Protein AF-A0A7W1FWW4-F1 (afdb_monomer)

Solvent-accessible surface area (backbone atoms only — not comparable to full-atom values): 5240 Å² total; per-residue (Å²): 73,62,52,60,73,42,93,44,72,68,57,16,52,53,52,46,53,51,50,52,52,55,44,30,60,48,15,26,73,77,49,53,52,90,78,45,57,69,72,55,35,59,58,16,74,76,29,67,54,21,37,52,50,50,31,49,42,34,50,74,72,66,78,38,52,83,72,70,32,44,69,34,50,52,53,48,52,50,50,50,52,50,41,49,50,52,24,53,53,48,48,54,53,64,72,76,109

Secondary structure (DSSP, 8-state):
-HHHHSSSHHHHHHHHHHHHHHHHHHHTSSS-TTTS-HHHHHHHTT-HHHHHHHHHHHHHTS---TTTTHHHHHHHHHHHHHHHHHHHHHHHHHTT-

Foldseek 3Di:
DQLLQDDDPVSSVVVVVVVVVVLCVLQCVVPHLVPDDPVSNVSNVLRLSVLVVVLVCQPPPVVHDPVVSVVSVVSNVVVVVVVVVVSVVSNVVVVVD

pLDDT: mean 94.14, std 4.17, range [65.69, 98.44]

Sequence (97 aa):
MVGTILSTEQQGAIVGSLSILLLSAIGGVWVPTYVMPEVMREISVVSPLNWSLNGFYELFLRGGDTTSILPHAIKLISFFILTMIIALLVNRIKRKI

Nearest PDB structures (foldseek):
  7fdv-assembly1_D  TM=7.691E-01  e=3.607E-01  Homo sapiens
  7jr7-assembly1_B  TM=7.493E-01  e=8.983E-01  Homo sapiens
  8wto-assembly1_B  TM=7.626E-01  e=4.696E+00  Arabidopsis thaliana

Structure (mmCIF, N/CA/C/O backbone):
data_AF-A0A7W1FWW4-F1
#
_entry.id   AF-A0A7W1FWW4-F1
#
loop_
_atom_site.group_PDB
_atom_site.id
_atom_site.type_symbol
_atom_site.label_atom_id
_atom_site.label_alt_id
_atom_site.label_comp_id
_atom_site.label_asym_id
_atom_site.label_entity_id
_atom_site.label_seq_id
_atom_site.pdbx_PDB_ins_code
_atom_site.Cartn_x
_atom_site.Cartn_y
_atom_site.Cartn_z
_atom_site.occupancy
_atom_site.B_iso_or_equiv
_atom_site.auth_seq_id
_atom_site.auth_comp_id
_atom_site.auth_asym_id
_atom_site.auth_atom_id
_atom_site.pdbx_PDB_model_num
ATOM 1 N N . MET A 1 1 ? -11.971 -0.015 6.409 1.00 94.88 1 MET A N 1
ATOM 2 C CA . MET A 1 1 ? -11.415 -1.091 7.262 1.00 94.88 1 MET A CA 1
ATOM 3 C C . MET A 1 1 ? -10.792 -0.563 8.550 1.00 94.88 1 MET A C 1
ATOM 5 O O . MET A 1 1 ? -11.275 -0.915 9.611 1.00 94.88 1 MET A O 1
ATOM 9 N N . VAL A 1 2 ? -9.741 0.266 8.504 1.00 94.56 2 VAL A N 1
ATOM 10 C CA . VAL A 1 2 ? -9.032 0.705 9.728 1.00 94.56 2 VAL A CA 1
ATOM 11 C C . VAL A 1 2 ? -9.984 1.368 10.734 1.00 94.56 2 VAL A C 1
ATOM 13 O O . VAL A 1 2 ? -10.082 0.917 11.871 1.00 94.56 2 VAL A O 1
ATOM 16 N N . GLY A 1 3 ? -10.787 2.340 10.290 1.00 93.81 3 GLY A N 1
ATOM 17 C CA . GLY A 1 3 ? -11.769 3.003 11.157 1.00 93.81 3 GLY A CA 1
ATOM 18 C C . GLY A 1 3 ? -12.819 2.066 11.768 1.00 93.81 3 GLY A C 1
ATOM 19 O O . GLY A 1 3 ? -13.229 2.275 12.898 1.00 93.81 3 GLY A O 1
ATOM 20 N N . THR A 1 4 ? -13.208 0.979 11.086 1.00 93.62 4 THR A N 1
ATOM 21 C CA . THR A 1 4 ? -14.203 0.032 11.630 1.00 93.62 4 THR A CA 1
ATOM 22 C C . THR A 1 4 ? -13.631 -0.848 12.742 1.00 93.62 4 THR A C 1
ATOM 24 O O . THR A 1 4 ? -14.379 -1.356 13.577 1.00 93.62 4 THR A O 1
ATOM 27 N N . ILE A 1 5 ? -12.310 -1.050 12.763 1.00 94.06 5 ILE A N 1
ATOM 28 C CA . ILE A 1 5 ? -11.619 -1.840 13.792 1.00 94.06 5 ILE A CA 1
ATOM 29 C C . ILE A 1 5 ? -11.475 -1.024 15.077 1.00 94.06 5 ILE A C 1
ATOM 31 O O . ILE A 1 5 ? -11.691 -1.551 16.167 1.00 94.06 5 ILE A O 1
ATOM 35 N N . LEU A 1 6 ? -11.187 0.266 14.948 1.00 94.88 6 LEU A N 1
ATOM 36 C CA . LEU A 1 6 ? -10.852 1.139 16.066 1.00 94.88 6 LEU A CA 1
ATOM 37 C C . LEU A 1 6 ? -12.095 1.626 16.818 1.00 94.88 6 LEU A C 1
ATOM 39 O O . LEU A 1 6 ? -13.224 1.476 16.347 1.00 94.88 6 LEU A O 1
ATOM 43 N N . SER A 1 7 ? -11.881 2.115 18.039 1.00 91.38 7 SER A N 1
ATOM 44 C CA . SER A 1 7 ? -12.973 2.460 18.960 1.00 91.38 7 SER A CA 1
ATOM 45 C C . SER A 1 7 ? -13.376 3.930 18.879 1.00 91.38 7 SER A C 1
ATOM 47 O O . SER A 1 7 ? -14.494 4.268 19.252 1.00 91.38 7 SER A O 1
ATOM 49 N N . THR A 1 8 ? -12.488 4.805 18.394 1.00 95.19 8 THR A N 1
ATOM 50 C CA . THR A 1 8 ? -12.758 6.241 18.242 1.00 95.19 8 THR A CA 1
ATOM 51 C C . THR A 1 8 ? -12.390 6.734 16.846 1.00 95.19 8 THR A C 1
ATOM 53 O O . THR A 1 8 ? -11.447 6.237 16.225 1.00 95.19 8 THR A O 1
ATOM 56 N N . GLU A 1 9 ? -13.107 7.757 16.377 1.00 92.56 9 GLU A N 1
ATOM 57 C CA . GLU A 1 9 ? -12.835 8.451 15.108 1.00 92.56 9 GLU A CA 1
ATOM 58 C C . GLU A 1 9 ? -11.388 8.959 15.040 1.00 92.56 9 GLU A C 1
ATOM 60 O O . GLU A 1 9 ? -10.676 8.727 14.063 1.00 92.56 9 GLU A O 1
ATOM 65 N N . GLN A 1 10 ? -10.907 9.579 16.123 1.00 95.19 10 GLN A N 1
ATOM 66 C CA . GLN A 1 10 ? -9.550 10.121 16.183 1.00 95.19 10 GLN A CA 1
ATOM 67 C C . GLN A 1 10 ? -8.479 9.025 16.095 1.00 95.19 10 GLN A C 1
ATOM 69 O O . GLN A 1 10 ? -7.492 9.188 15.378 1.00 95.19 10 GLN A O 1
ATOM 74 N N . GLN A 1 11 ? -8.680 7.884 16.764 1.00 95.00 11 GLN A N 1
ATOM 75 C CA . GLN A 1 11 ? -7.787 6.732 16.626 1.00 95.00 11 GLN A CA 1
ATOM 76 C C . GLN A 1 11 ? -7.819 6.203 15.186 1.00 95.00 11 GLN A C 1
ATOM 78 O O . GLN A 1 11 ? -6.768 5.924 14.610 1.00 95.00 11 GLN A O 1
ATOM 83 N N . GLY A 1 12 ? -9.016 6.128 14.592 1.00 95.88 12 GLY A N 1
ATOM 84 C CA . GLY A 1 12 ? -9.257 5.813 13.184 1.00 95.88 12 GLY A CA 1
ATOM 85 C C . GLY A 1 12 ? -8.391 6.627 12.231 1.00 95.88 12 GLY A C 1
ATOM 86 O O . GLY A 1 12 ? -7.655 6.063 11.418 1.00 95.88 12 GLY A O 1
ATOM 87 N N . ALA A 1 13 ? -8.458 7.949 12.370 1.00 95.38 13 ALA A N 1
ATOM 88 C CA . ALA A 1 13 ? -7.717 8.890 11.545 1.00 95.38 13 ALA A CA 1
ATOM 89 C C . ALA A 1 13 ? -6.196 8.737 11.711 1.00 95.38 13 ALA A C 1
ATOM 91 O O . ALA A 1 13 ? -5.482 8.636 10.714 1.00 95.38 13 ALA A O 1
ATOM 92 N N . ILE A 1 14 ? -5.705 8.665 12.955 1.00 96.50 14 ILE A N 1
ATOM 93 C CA . ILE A 1 14 ? -4.267 8.563 13.253 1.00 96.50 14 ILE A CA 1
ATOM 94 C C . ILE A 1 14 ? -3.684 7.241 12.744 1.00 96.50 14 ILE A C 1
ATOM 96 O O . ILE A 1 14 ? -2.658 7.224 12.070 1.00 96.50 14 ILE A O 1
ATOM 100 N N . VAL A 1 15 ? -4.326 6.108 13.030 1.00 96.56 15 VAL A N 1
ATOM 101 C CA . VAL A 1 15 ? -3.815 4.806 12.576 1.00 96.56 15 VAL A CA 1
ATOM 102 C C . VAL A 1 15 ? -3.942 4.679 11.059 1.00 96.56 15 VAL A C 1
ATOM 104 O O . VAL A 1 15 ? -3.062 4.107 10.417 1.00 96.56 15 VAL A O 1
ATOM 107 N N . GLY A 1 16 ? -5.000 5.239 10.466 1.00 95.38 16 GLY A N 1
ATOM 108 C CA . GLY A 1 16 ? -5.170 5.292 9.017 1.00 95.38 16 GLY A CA 1
ATOM 109 C C . GLY A 1 16 ? -4.022 6.027 8.324 1.00 95.38 16 GLY A C 1
ATOM 110 O O . GLY A 1 16 ? -3.422 5.481 7.398 1.00 95.38 16 GLY A O 1
ATOM 111 N N . 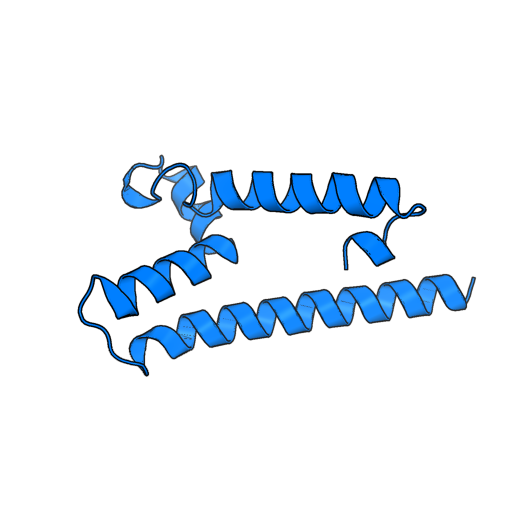SER A 1 17 ? -3.669 7.224 8.799 1.00 95.50 17 SER A N 1
ATOM 112 C CA . SER A 1 17 ? -2.571 8.010 8.227 1.00 95.50 17 SER A CA 1
ATOM 113 C C . SER A 1 17 ? -1.206 7.347 8.434 1.00 95.50 17 SER A C 1
ATOM 115 O O . SER A 1 17 ? -0.432 7.244 7.481 1.00 95.50 17 SER A O 1
ATOM 117 N N . LEU A 1 18 ? -0.935 6.803 9.626 1.00 96.50 18 LEU A N 1
ATOM 118 C CA . LEU A 1 18 ? 0.297 6.054 9.901 1.00 96.50 18 LEU A CA 1
ATOM 119 C C . LEU A 1 18 ? 0.422 4.801 9.026 1.00 96.50 18 LEU A C 1
ATOM 121 O O . LEU A 1 18 ? 1.510 4.494 8.545 1.00 96.50 18 LEU A O 1
ATOM 125 N N . SER A 1 19 ? -0.684 4.102 8.762 1.00 94.81 19 SER A N 1
ATOM 126 C CA . SER A 1 19 ? -0.687 2.934 7.873 1.00 94.81 19 SER A CA 1
ATOM 127 C C . SER A 1 19 ? -0.269 3.314 6.453 1.00 94.81 19 SER A C 1
ATOM 129 O O . SER A 1 19 ? 0.562 2.635 5.855 1.00 94.81 19 SER A O 1
ATOM 131 N N . ILE A 1 20 ? -0.805 4.418 5.920 1.00 94.69 20 ILE A N 1
ATOM 132 C CA . ILE A 1 20 ? -0.432 4.921 4.590 1.00 94.69 20 ILE A CA 1
ATOM 133 C C . ILE A 1 20 ? 1.045 5.323 4.562 1.00 94.69 20 ILE A C 1
ATOM 135 O O . ILE A 1 20 ? 1.739 4.997 3.603 1.00 94.69 20 ILE A O 1
ATOM 139 N N . LEU A 1 21 ? 1.539 5.985 5.612 1.00 94.69 21 LEU A N 1
ATOM 140 C CA . LEU A 1 21 ? 2.943 6.382 5.724 1.00 94.69 21 LEU A CA 1
ATOM 141 C C . LEU A 1 21 ? 3.891 5.171 5.716 1.00 94.69 21 LEU A C 1
ATOM 143 O O . LEU A 1 21 ? 4.876 5.160 4.984 1.00 94.69 21 LEU A O 1
ATOM 147 N N . LEU A 1 22 ? 3.586 4.126 6.486 1.00 94.00 22 LEU A N 1
ATOM 148 C CA . LEU A 1 22 ? 4.399 2.905 6.504 1.00 94.00 22 LEU A CA 1
ATOM 149 C C . LEU A 1 22 ? 4.365 2.191 5.149 1.00 94.00 22 LEU A C 1
ATOM 151 O O . LEU A 1 22 ? 5.402 1.792 4.617 1.00 94.00 22 LEU A O 1
ATOM 155 N N . LEU A 1 23 ? 3.176 2.078 4.554 1.00 94.38 23 LEU A N 1
ATOM 156 C CA . LEU A 1 23 ? 3.018 1.491 3.229 1.00 94.38 23 LEU A CA 1
ATOM 157 C C . LEU A 1 23 ? 3.755 2.293 2.152 1.00 94.38 23 LEU A C 1
ATOM 159 O O . LEU A 1 23 ? 4.193 1.690 1.175 1.00 94.38 23 LEU A O 1
ATOM 163 N N . SER A 1 24 ? 3.887 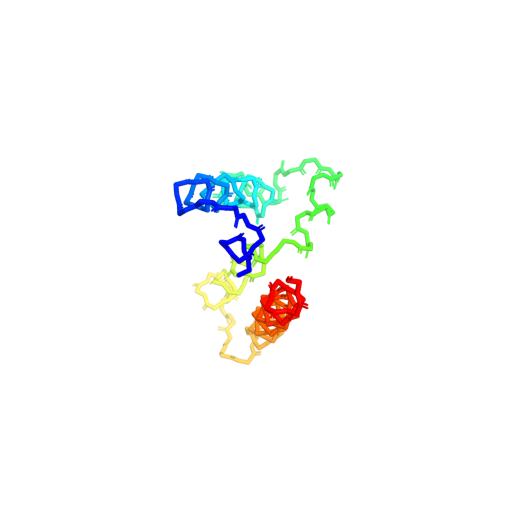3.617 2.289 1.00 93.12 24 SER A N 1
ATOM 164 C CA . SER A 1 24 ? 4.536 4.479 1.288 1.00 93.12 24 SER A CA 1
ATOM 165 C C . SER A 1 24 ? 6.058 4.377 1.350 1.00 93.12 24 SER A C 1
ATOM 167 O O . SER A 1 24 ? 6.708 4.333 0.301 1.00 93.12 24 SER A O 1
ATOM 169 N N . ALA A 1 25 ? 6.608 4.233 2.559 1.00 91.69 25 ALA A N 1
ATOM 170 C CA . ALA A 1 25 ? 8.022 3.953 2.777 1.00 91.69 25 ALA A CA 1
ATOM 171 C C . ALA A 1 25 ? 8.434 2.607 2.155 1.00 91.69 25 ALA A C 1
ATOM 173 O O . ALA A 1 25 ? 9.474 2.515 1.508 1.00 91.69 25 ALA A O 1
ATOM 174 N N . ILE A 1 26 ? 7.590 1.578 2.293 1.00 92.44 26 ILE A N 1
ATOM 175 C CA . ILE A 1 26 ? 7.842 0.233 1.749 1.00 92.44 26 ILE A CA 1
ATOM 176 C C . ILE A 1 26 ? 7.489 0.146 0.257 1.00 92.44 26 ILE A C 1
ATOM 178 O O . ILE A 1 26 ? 8.155 -0.536 -0.513 1.00 92.44 26 ILE A O 1
ATOM 182 N N . GLY A 1 27 ? 6.424 0.825 -0.172 1.00 92.56 27 GLY A N 1
ATOM 183 C CA . GLY A 1 27 ? 5.831 0.683 -1.504 1.00 92.56 27 GLY A CA 1
ATOM 184 C C . GLY A 1 27 ? 6.602 1.363 -2.631 1.00 92.56 27 GLY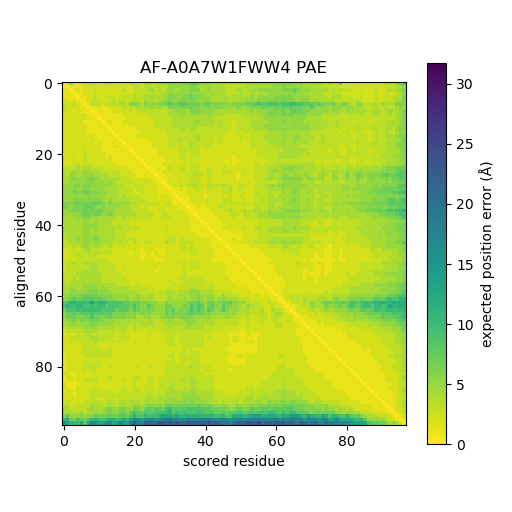 A C 1
ATOM 185 O O . GLY A 1 27 ? 6.237 1.201 -3.793 1.00 92.56 27 GLY A O 1
ATOM 186 N N . GLY A 1 28 ? 7.662 2.102 -2.314 1.00 92.62 28 GLY A N 1
ATOM 187 C CA . GLY A 1 28 ? 8.499 2.760 -3.311 1.00 92.62 28 GLY A CA 1
ATOM 188 C C . GLY A 1 28 ? 8.163 4.229 -3.570 1.00 92.62 28 GLY A C 1
ATOM 189 O O . GLY A 1 28 ? 8.702 4.809 -4.507 1.00 92.62 28 GLY A O 1
ATOM 190 N N . VAL A 1 29 ? 7.253 4.823 -2.782 1.00 93.50 29 VAL A N 1
ATOM 191 C CA . VAL A 1 29 ? 6.793 6.214 -2.967 1.00 93.50 29 VAL A CA 1
ATOM 192 C C . VAL A 1 29 ? 7.859 7.209 -2.514 1.00 93.50 29 VAL A C 1
ATOM 194 O O . VAL A 1 29 ? 8.061 8.224 -3.167 1.00 93.50 29 VAL A O 1
ATOM 197 N N . TRP A 1 30 ? 8.535 6.923 -1.398 1.00 91.56 30 TRP A N 1
ATOM 198 C CA . TRP A 1 30 ? 9.611 7.769 -0.867 1.00 91.56 30 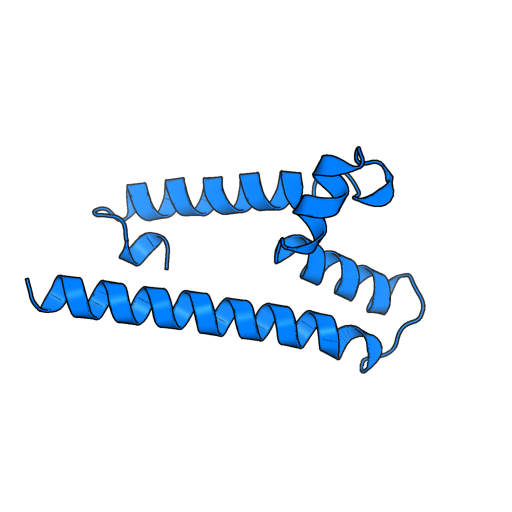TRP A CA 1
ATOM 199 C C . TRP A 1 30 ? 10.977 7.418 -1.455 1.00 91.56 30 TRP A C 1
ATOM 201 O O . TRP A 1 30 ? 11.707 8.292 -1.912 1.00 91.56 30 TRP A O 1
ATOM 211 N N . VAL A 1 31 ? 11.324 6.131 -1.429 1.00 90.25 31 VAL A N 1
ATOM 212 C CA . VAL A 1 31 ? 12.583 5.603 -1.962 1.00 90.25 31 VAL A CA 1
ATOM 213 C C . VAL A 1 31 ? 12.233 4.674 -3.117 1.00 90.25 31 VAL A C 1
ATOM 215 O O . VAL A 1 31 ? 11.470 3.741 -2.894 1.00 90.25 31 VAL A O 1
ATOM 218 N N . PRO A 1 32 ? 12.748 4.873 -4.336 1.00 90.62 32 PRO A N 1
ATOM 219 C CA . PRO A 1 32 ? 12.401 4.007 -5.456 1.00 90.62 32 PRO A CA 1
ATOM 220 C C . PRO A 1 32 ? 12.804 2.545 -5.222 1.00 90.62 32 PRO A C 1
ATOM 222 O O . PRO A 1 32 ? 13.890 2.252 -4.723 1.00 90.62 32 PRO A O 1
ATOM 225 N N . THR A 1 33 ? 11.968 1.594 -5.635 1.00 91.19 33 THR A N 1
ATOM 226 C CA . THR A 1 33 ? 12.206 0.164 -5.355 1.00 91.19 33 THR A CA 1
ATOM 227 C C . THR A 1 33 ? 13.451 -0.419 -6.017 1.00 91.19 33 THR A C 1
ATOM 229 O O . THR A 1 33 ? 13.984 -1.418 -5.542 1.00 91.19 33 THR A O 1
ATOM 232 N N . TYR A 1 34 ? 13.946 0.198 -7.091 1.00 88.50 34 TYR A N 1
ATOM 233 C CA . TYR A 1 34 ? 15.161 -0.242 -7.780 1.00 88.50 34 TYR A CA 1
ATOM 234 C C . TYR A 1 34 ? 16.458 0.148 -7.054 1.00 88.50 34 TYR A C 1
ATOM 236 O O . TYR A 1 34 ? 17.502 -0.408 -7.377 1.00 88.50 34 TYR A O 1
ATOM 244 N N . VAL A 1 35 ? 16.407 1.071 -6.082 1.00 93.31 35 VAL A N 1
ATOM 245 C CA . VAL A 1 35 ? 17.555 1.404 -5.213 1.00 93.31 35 VAL A CA 1
ATOM 246 C C . VAL A 1 35 ? 17.465 0.751 -3.831 1.00 93.31 35 VAL A C 1
ATOM 248 O O . VAL A 1 35 ? 18.373 0.905 -3.018 1.00 93.31 35 VAL A O 1
ATOM 251 N N . MET A 1 36 ? 16.371 0.042 -3.538 1.00 94.12 36 MET A N 1
ATOM 252 C CA . MET A 1 36 ? 16.173 -0.615 -2.247 1.00 94.12 36 MET A CA 1
ATOM 253 C C . MET A 1 36 ? 17.063 -1.861 -2.095 1.00 94.12 36 MET A C 1
ATOM 255 O O . MET A 1 36 ? 17.283 -2.579 -3.075 1.00 94.12 36 MET A O 1
ATOM 259 N N . PRO A 1 37 ? 17.506 -2.184 -0.864 1.00 95.19 37 PRO A N 1
ATOM 260 C CA . PRO A 1 37 ? 18.096 -3.482 -0.546 1.00 95.19 37 PRO A CA 1
ATOM 261 C C . PRO A 1 37 ? 17.147 -4.641 -0.882 1.00 95.19 37 PRO A C 1
ATOM 263 O O . PRO A 1 37 ? 15.926 -4.476 -0.853 1.00 95.19 37 PRO A O 1
ATOM 266 N N . GLU A 1 38 ? 17.702 -5.829 -1.134 1.00 94.88 38 GLU A N 1
ATOM 267 C CA . GLU A 1 38 ? 16.966 -7.009 -1.618 1.00 94.88 38 GLU A CA 1
ATOM 268 C C . GLU A 1 38 ? 15.716 -7.334 -0.789 1.00 94.88 38 GLU A C 1
ATOM 270 O O . GLU A 1 38 ? 14.616 -7.385 -1.336 1.00 94.88 38 GLU A O 1
ATOM 275 N N . VAL A 1 39 ? 15.861 -7.412 0.536 1.00 94.12 39 VAL A N 1
ATOM 276 C CA . VAL A 1 39 ? 14.753 -7.699 1.462 1.00 94.12 39 VAL A CA 1
ATOM 277 C C . VAL A 1 39 ? 13.623 -6.672 1.337 1.00 94.12 39 VAL A C 1
ATOM 279 O O . VAL A 1 39 ? 12.449 -7.026 1.263 1.00 94.12 39 VAL A O 1
ATOM 282 N N . MET A 1 40 ? 13.953 -5.379 1.286 1.00 93.81 40 MET A N 1
ATOM 283 C CA . MET A 1 40 ? 12.938 -4.326 1.162 1.00 93.81 40 MET A CA 1
ATOM 284 C C . MET A 1 40 ? 12.250 -4.369 -0.200 1.00 93.81 40 MET A C 1
ATOM 286 O O . MET A 1 40 ? 11.038 -4.165 -0.287 1.00 93.81 40 MET A O 1
ATOM 290 N N . ARG A 1 41 ? 13.008 -4.667 -1.258 1.00 94.38 41 ARG A N 1
ATOM 291 C CA . ARG A 1 41 ? 12.470 -4.811 -2.607 1.00 94.38 41 ARG A CA 1
ATOM 292 C C . ARG A 1 41 ? 11.468 -5.960 -2.674 1.00 94.38 41 ARG A C 1
ATOM 294 O O . ARG A 1 41 ? 10.397 -5.767 -3.237 1.00 94.38 41 ARG A O 1
ATOM 301 N N . GLU A 1 42 ? 11.758 -7.107 -2.070 1.00 94.12 42 GLU A N 1
ATOM 302 C CA . GLU A 1 42 ? 10.829 -8.245 -2.031 1.00 94.12 42 GLU A CA 1
ATOM 303 C C . GLU A 1 42 ? 9.526 -7.909 -1.301 1.00 94.12 42 GLU A C 1
ATOM 305 O O . GLU A 1 42 ? 8.437 -8.167 -1.818 1.00 94.12 42 GLU A O 1
ATOM 310 N N . ILE A 1 43 ? 9.619 -7.244 -0.146 1.00 94.06 43 ILE A N 1
ATOM 311 C CA . ILE A 1 43 ? 8.438 -6.816 0.616 1.00 94.06 43 ILE A CA 1
ATOM 312 C C . ILE A 1 43 ? 7.636 -5.763 -0.167 1.00 94.06 43 ILE A C 1
ATOM 314 O O . ILE A 1 43 ? 6.405 -5.754 -0.123 1.00 94.06 43 ILE A O 1
ATOM 318 N N . SER A 1 44 ? 8.297 -4.889 -0.930 1.00 94.88 44 SER A N 1
ATOM 319 C CA . SER A 1 44 ? 7.608 -3.854 -1.709 1.00 94.88 44 SER A CA 1
ATOM 320 C C . SER A 1 44 ? 6.615 -4.434 -2.722 1.00 94.88 44 SER A C 1
ATOM 322 O O . SER A 1 44 ? 5.570 -3.829 -2.955 1.00 94.88 44 SER A O 1
ATOM 324 N N . VAL A 1 45 ? 6.876 -5.635 -3.260 1.00 93.81 45 VAL A N 1
ATOM 325 C CA . VAL A 1 45 ? 6.049 -6.269 -4.302 1.00 93.81 45 VAL A CA 1
ATOM 326 C C . VAL A 1 45 ? 4.645 -6.609 -3.804 1.00 93.81 45 VAL A C 1
ATOM 328 O O . VAL A 1 45 ? 3.727 -6.697 -4.617 1.00 93.81 45 VAL A O 1
ATOM 331 N N . VAL A 1 46 ? 4.432 -6.769 -2.494 1.00 94.19 46 VAL A N 1
ATOM 332 C CA . VAL A 1 46 ? 3.094 -7.016 -1.926 1.00 94.19 46 VAL A CA 1
ATOM 333 C C . VAL A 1 46 ? 2.361 -5.735 -1.516 1.00 94.19 46 VAL A C 1
ATOM 335 O O . VAL A 1 46 ? 1.195 -5.792 -1.129 1.00 94.19 46 VAL A O 1
ATOM 338 N N . SER A 1 47 ? 3.010 -4.571 -1.599 1.00 95.62 47 SER A N 1
ATOM 339 C CA . SER A 1 47 ? 2.402 -3.301 -1.206 1.00 95.62 47 SER A CA 1
ATOM 340 C C . SER A 1 47 ? 1.423 -2.793 -2.275 1.00 95.62 47 SER A C 1
ATOM 342 O O . SER A 1 47 ? 1.812 -2.632 -3.436 1.00 95.62 47 SER A O 1
ATOM 344 N N . PRO A 1 48 ? 0.177 -2.424 -1.916 1.00 95.75 48 PRO A N 1
ATOM 345 C CA . PRO A 1 48 ? -0.764 -1.830 -2.866 1.00 95.75 48 PRO A CA 1
ATOM 346 C C . PRO A 1 48 ? -0.263 -0.501 -3.446 1.00 95.75 48 PRO A C 1
ATOM 348 O O . PRO A 1 48 ? -0.546 -0.186 -4.601 1.00 95.75 48 PRO A O 1
ATOM 351 N N . LEU A 1 49 ? 0.543 0.256 -2.693 1.00 96.50 49 LEU A N 1
ATOM 352 C CA . LEU A 1 49 ? 1.149 1.488 -3.205 1.00 96.50 49 LEU A CA 1
ATOM 353 C C . LEU A 1 49 ? 2.204 1.201 -4.280 1.00 96.50 49 LEU A C 1
ATOM 355 O O . LEU A 1 49 ? 2.317 1.959 -5.240 1.00 96.50 49 LEU A O 1
ATOM 359 N N . ASN A 1 50 ? 2.906 0.069 -4.178 1.00 96.75 50 ASN A N 1
ATOM 360 C CA . ASN A 1 50 ? 3.848 -0.361 -5.205 1.00 96.75 50 ASN A CA 1
ATOM 361 C C . ASN A 1 50 ? 3.149 -0.736 -6.514 1.00 96.75 50 ASN A C 1
ATOM 363 O O . ASN A 1 50 ? 3.619 -0.384 -7.594 1.00 96.75 50 ASN A O 1
ATOM 367 N N . TRP A 1 51 ? 2.002 -1.415 -6.437 1.00 97.06 51 TRP A N 1
ATOM 368 C CA . TRP A 1 51 ? 1.219 -1.744 -7.630 1.00 97.06 51 TRP A CA 1
ATOM 369 C C . TRP A 1 51 ? 0.730 -0.489 -8.344 1.00 97.06 51 TRP A C 1
ATOM 371 O O . TRP A 1 51 ? 0.816 -0.421 -9.567 1.00 97.06 51 TRP A O 1
ATOM 381 N N . SER A 1 52 ? 0.271 0.507 -7.581 1.00 95.75 52 SER A N 1
ATOM 382 C CA . SER A 1 52 ? -0.148 1.794 -8.134 1.00 95.75 52 SER A CA 1
ATOM 383 C C . SER A 1 52 ? 1.004 2.526 -8.824 1.00 95.75 52 SER A C 1
ATOM 385 O O . SER A 1 52 ? 0.820 3.033 -9.928 1.00 95.75 52 SER A O 1
ATOM 387 N N . LEU A 1 53 ? 2.185 2.580 -8.201 1.00 95.38 53 LEU A N 1
ATOM 388 C CA . LEU A 1 53 ? 3.355 3.239 -8.787 1.00 95.38 53 LEU A CA 1
ATOM 389 C C . LEU A 1 53 ? 3.835 2.549 -10.060 1.00 95.38 53 LEU A C 1
ATOM 391 O O . LEU A 1 53 ? 4.125 3.221 -11.044 1.00 95.38 53 LEU A O 1
ATOM 395 N N . ASN A 1 54 ? 3.893 1.218 -10.061 1.00 95.12 54 ASN A N 1
ATOM 396 C CA . ASN A 1 54 ? 4.299 0.474 -11.247 1.00 95.12 54 ASN A CA 1
ATOM 397 C C . ASN A 1 54 ? 3.317 0.674 -12.403 1.00 95.12 54 ASN A C 1
ATOM 399 O O . ASN A 1 54 ? 3.770 0.965 -13.503 1.00 95.12 54 ASN A O 1
ATOM 403 N N . GLY A 1 55 ? 2.004 0.632 -12.148 1.00 95.25 55 GLY A N 1
ATOM 404 C CA . GLY A 1 55 ? 1.003 0.938 -13.174 1.00 95.25 55 GLY A CA 1
ATOM 405 C C . GLY A 1 55 ? 1.129 2.367 -13.717 1.00 95.25 55 GLY A C 1
ATOM 406 O O . GLY A 1 55 ? 1.043 2.576 -14.924 1.00 95.25 55 GLY A O 1
ATOM 407 N N . PHE A 1 56 ? 1.408 3.348 -12.850 1.00 94.75 56 PHE A N 1
ATOM 408 C CA . PHE A 1 56 ? 1.686 4.724 -13.273 1.00 94.75 56 PHE A CA 1
ATOM 409 C C . PHE A 1 56 ? 2.932 4.802 -14.169 1.00 94.75 56 PHE A C 1
ATOM 411 O O . PHE A 1 56 ? 2.885 5.386 -15.249 1.00 94.75 56 PHE A O 1
ATOM 418 N N . TYR A 1 57 ? 4.044 4.188 -13.758 1.00 93.81 57 TYR A N 1
ATOM 419 C CA . TYR A 1 57 ? 5.264 4.162 -14.565 1.00 93.81 57 TYR A CA 1
ATOM 420 C C . TYR A 1 57 ? 5.064 3.448 -15.895 1.00 93.81 57 TYR A C 1
ATOM 422 O O . TYR A 1 57 ? 5.609 3.879 -16.906 1.00 93.81 57 TYR A O 1
ATOM 430 N N . GLU A 1 58 ? 4.289 2.372 -15.912 1.00 94.56 58 GLU A N 1
ATOM 431 C CA . GLU A 1 58 ? 4.039 1.605 -17.121 1.00 94.56 58 GLU A CA 1
ATOM 432 C C . GLU A 1 58 ? 3.248 2.412 -18.151 1.00 94.56 58 GLU A C 1
ATOM 434 O O . GLU A 1 58 ? 3.676 2.504 -19.301 1.00 94.56 58 GLU A O 1
ATOM 439 N N . LEU A 1 59 ? 2.183 3.087 -17.712 1.00 94.88 59 LEU A N 1
ATOM 440 C CA . LEU A 1 59 ? 1.341 3.910 -18.578 1.00 94.88 59 LEU A CA 1
ATOM 441 C C . LEU A 1 59 ? 2.044 5.17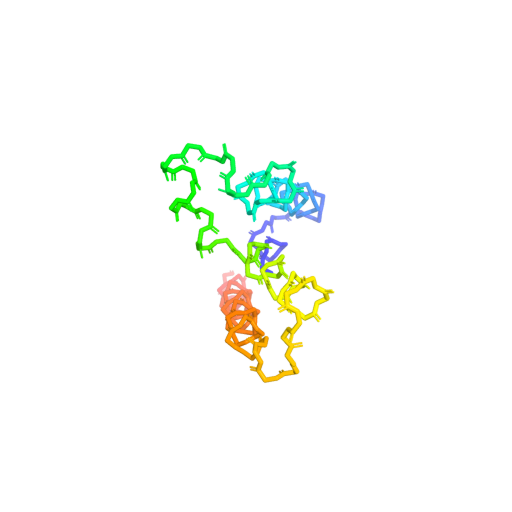9 -19.074 1.00 94.88 59 LEU A C 1
ATOM 443 O O . LEU A 1 59 ? 1.908 5.547 -20.235 1.00 94.88 59 LEU A O 1
ATOM 447 N N . PHE A 1 60 ? 2.776 5.872 -18.197 1.00 94.19 60 PHE A N 1
ATOM 448 C CA . PHE A 1 60 ? 3.292 7.208 -18.512 1.00 94.19 60 PHE A CA 1
ATOM 449 C C . PHE A 1 60 ? 4.769 7.241 -18.904 1.00 94.19 60 PHE A C 1
ATOM 451 O O . PHE A 1 60 ? 5.171 8.133 -19.644 1.00 94.19 60 PHE A O 1
ATOM 458 N N . LEU A 1 61 ? 5.592 6.313 -18.405 1.00 93.62 61 LEU A N 1
ATOM 459 C CA . LEU A 1 61 ? 7.054 6.393 -18.537 1.00 93.62 61 LEU A CA 1
ATOM 460 C C . LEU A 1 61 ? 7.673 5.252 -19.350 1.00 93.62 61 LEU A C 1
ATOM 462 O O . LEU A 1 61 ? 8.797 5.398 -19.823 1.00 93.62 61 LEU A O 1
ATOM 466 N N . ARG A 1 62 ? 6.982 4.117 -19.506 1.00 93.50 62 ARG A N 1
ATOM 467 C CA . ARG A 1 62 ? 7.514 2.926 -20.199 1.00 93.50 62 ARG A CA 1
ATOM 468 C C . ARG A 1 62 ? 6.860 2.661 -21.555 1.00 93.50 62 ARG A C 1
ATOM 470 O O . ARG A 1 62 ? 7.161 1.647 -22.175 1.00 93.50 62 ARG A O 1
ATOM 477 N N . GLY A 1 63 ? 5.990 3.562 -22.015 1.00 92.12 63 GLY A N 1
ATOM 478 C CA . GLY A 1 63 ? 5.290 3.422 -23.294 1.00 92.12 63 GLY A CA 1
ATOM 479 C C . GLY A 1 63 ? 4.274 2.277 -23.320 1.00 92.12 63 GLY A C 1
ATOM 480 O O . GLY A 1 63 ? 3.984 1.760 -24.395 1.00 92.12 63 GLY A O 1
ATOM 481 N N . GLY A 1 64 ? 3.770 1.859 -22.154 1.00 91.44 64 GLY A N 1
ATOM 482 C CA . GLY A 1 64 ? 2.677 0.900 -22.049 1.00 91.44 64 GLY A CA 1
ATOM 483 C C . GLY A 1 64 ? 1.345 1.505 -22.491 1.00 91.44 64 GLY A C 1
ATOM 484 O O . GLY A 1 64 ? 1.181 2.723 -22.565 1.00 91.44 64 GLY A O 1
ATOM 485 N N . ASP A 1 65 ? 0.382 0.641 -22.783 1.00 91.69 65 ASP A N 1
ATOM 486 C CA . ASP A 1 65 ? -0.971 1.023 -23.166 1.00 91.69 65 ASP A CA 1
ATOM 487 C C . ASP A 1 65 ? -1.960 0.795 -22.009 1.00 91.69 65 ASP A C 1
ATOM 489 O O . ASP A 1 65 ? -1.601 0.465 -20.879 1.00 91.69 65 ASP A O 1
ATOM 493 N N . THR A 1 66 ? -3.254 0.979 -22.258 1.00 92.00 66 THR A N 1
ATOM 494 C CA . THR A 1 66 ? -4.270 0.733 -21.225 1.00 92.00 66 THR A CA 1
ATOM 495 C C . THR A 1 66 ? -4.372 -0.741 -20.833 1.00 92.00 66 THR A C 1
ATOM 497 O O . THR A 1 66 ? -4.879 -1.040 -19.753 1.00 92.00 66 THR A O 1
ATOM 500 N N . THR A 1 67 ? -3.892 -1.666 -21.669 1.00 94.69 67 THR A N 1
ATOM 501 C CA . THR A 1 67 ? -3.925 -3.102 -21.377 1.00 94.69 67 THR A CA 1
ATOM 502 C C . THR A 1 67 ? -2.783 -3.525 -20.459 1.00 94.69 67 THR A C 1
ATOM 504 O O . THR A 1 67 ? -2.979 -4.400 -19.616 1.00 94.69 67 THR A O 1
ATOM 507 N N . SER A 1 68 ? -1.631 -2.856 -20.528 1.00 92.88 68 SER A N 1
ATOM 508 C CA . SER A 1 68 ? -0.477 -3.167 -19.680 1.00 92.88 68 SER A CA 1
ATOM 509 C C . SER A 1 68 ? -0.729 -2.887 -18.194 1.00 92.88 68 SER A C 1
ATOM 511 O O . SER A 1 68 ? -0.214 -3.591 -17.329 1.00 92.88 68 SER A O 1
ATOM 513 N N . ILE A 1 69 ? -1.607 -1.933 -17.865 1.00 96.00 69 ILE A N 1
ATOM 514 C CA . ILE A 1 69 ? -1.950 -1.612 -16.470 1.00 96.00 69 ILE A CA 1
ATOM 515 C C . ILE A 1 69 ? -3.017 -2.523 -15.851 1.00 96.00 69 ILE A C 1
ATOM 517 O O . ILE A 1 69 ? -3.213 -2.481 -14.632 1.00 96.00 69 ILE A O 1
ATOM 521 N N . LEU A 1 70 ? -3.721 -3.345 -16.641 1.00 96.38 70 LEU A N 1
ATOM 522 C CA . LEU A 1 70 ? -4.810 -4.200 -16.146 1.00 96.38 70 LEU A CA 1
ATOM 523 C C . LEU A 1 70 ? -4.389 -5.092 -14.968 1.00 96.38 70 LEU A C 1
ATOM 525 O O . LEU A 1 70 ? -5.119 -5.126 -13.976 1.00 96.38 70 LEU A O 1
ATOM 529 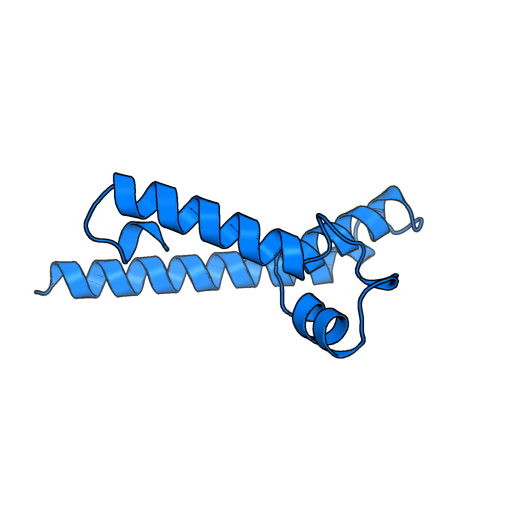N N . PRO A 1 71 ? -3.225 -5.771 -14.997 1.00 95.81 71 PRO A N 1
ATOM 530 C CA . PRO A 1 71 ? -2.764 -6.569 -13.866 1.00 95.81 71 PRO A CA 1
ATOM 531 C C . PRO A 1 71 ? -2.621 -5.746 -12.578 1.00 95.81 71 PRO A C 1
ATOM 533 O O . PRO A 1 71 ? -2.995 -6.211 -11.500 1.00 95.81 71 PRO A O 1
ATOM 536 N N . HIS A 1 72 ? -2.120 -4.511 -12.672 1.00 96.12 72 HIS A N 1
ATOM 537 C CA . HIS A 1 72 ? -1.994 -3.602 -11.531 1.00 96.12 72 HIS A CA 1
ATOM 538 C C . HIS A 1 72 ? -3.362 -3.136 -11.022 1.00 96.12 72 HIS A C 1
ATOM 540 O O . HIS A 1 72 ? -3.619 -3.181 -9.817 1.00 96.12 72 HIS A O 1
ATOM 546 N N . ALA A 1 73 ? -4.268 -2.773 -11.931 1.00 96.75 73 ALA A N 1
ATOM 547 C CA . ALA A 1 73 ? -5.634 -2.386 -11.596 1.00 96.75 73 ALA A CA 1
ATOM 548 C C . ALA A 1 73 ? -6.407 -3.528 -10.910 1.00 96.75 73 ALA A C 1
ATOM 550 O O . ALA A 1 73 ? -7.046 -3.309 -9.884 1.00 96.75 73 ALA A O 1
ATOM 551 N N . ILE A 1 74 ? -6.292 -4.763 -11.407 1.00 97.81 74 ILE A N 1
ATOM 552 C CA . ILE A 1 74 ? -6.939 -5.948 -10.822 1.00 97.81 74 ILE A CA 1
ATOM 553 C C . ILE A 1 74 ? -6.433 -6.211 -9.401 1.00 97.81 74 ILE A C 1
ATOM 555 O O . ILE A 1 74 ? -7.238 -6.500 -8.512 1.00 97.81 74 ILE A O 1
ATOM 559 N N . LYS A 1 75 ? -5.124 -6.074 -9.148 1.00 97.56 75 LYS A N 1
ATOM 560 C CA . LYS A 1 75 ? -4.557 -6.212 -7.795 1.00 97.56 75 LYS A CA 1
ATOM 561 C C . LYS A 1 75 ? -5.109 -5.146 -6.843 1.00 97.56 75 LYS A C 1
ATOM 563 O O . LYS A 1 75 ? -5.495 -5.469 -5.721 1.00 97.56 75 LYS A O 1
ATOM 568 N N . LEU A 1 76 ? -5.210 -3.896 -7.298 1.00 97.81 76 LEU A N 1
ATOM 569 C CA . LEU A 1 76 ? 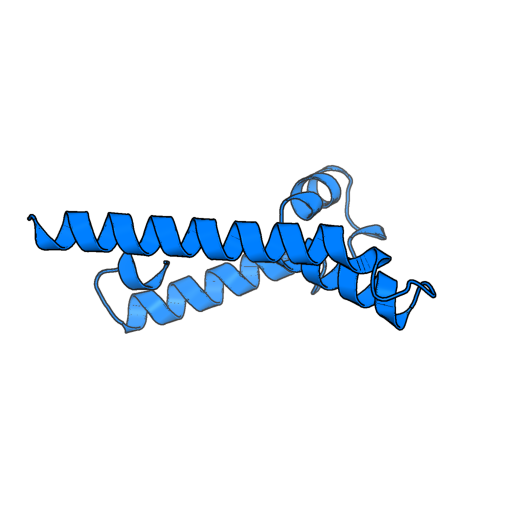-5.786 -2.796 -6.516 1.00 97.81 76 LEU A CA 1
ATOM 570 C C . LEU A 1 76 ? -7.278 -3.006 -6.223 1.00 97.81 76 LEU A C 1
ATOM 572 O O . LEU A 1 76 ? -7.708 -2.828 -5.084 1.00 97.81 76 LEU A O 1
ATOM 576 N N . ILE A 1 77 ? -8.059 -3.445 -7.213 1.00 98.31 77 ILE A N 1
ATOM 577 C CA . ILE A 1 77 ? -9.479 -3.780 -7.033 1.00 98.31 77 ILE A CA 1
ATOM 578 C C . ILE A 1 77 ? -9.630 -4.953 -6.059 1.00 98.31 77 ILE A C 1
ATOM 580 O O . ILE A 1 77 ? -10.465 -4.904 -5.159 1.00 98.31 77 ILE A O 1
ATOM 584 N N . SER A 1 78 ? -8.786 -5.980 -6.176 1.00 98.12 78 SER A N 1
ATOM 585 C CA . SER A 1 78 ? -8.763 -7.113 -5.242 1.00 98.12 78 SER A CA 1
ATOM 586 C C . SER A 1 78 ? -8.471 -6.657 -3.811 1.00 98.12 78 SER A C 1
ATOM 588 O O . SER A 1 78 ? -9.147 -7.081 -2.875 1.00 98.12 78 SER A O 1
ATOM 590 N N . PHE A 1 79 ? -7.521 -5.737 -3.629 1.00 97.62 79 PHE A N 1
ATOM 591 C CA . PHE A 1 79 ? -7.220 -5.142 -2.327 1.00 97.62 79 PHE A CA 1
ATOM 592 C C . PHE A 1 79 ? -8.385 -4.308 -1.775 1.00 97.62 79 PHE A C 1
ATOM 594 O O . PHE A 1 79 ? -8.712 -4.399 -0.588 1.00 97.62 79 PHE A O 1
ATOM 601 N N . PHE A 1 80 ? -9.064 -3.538 -2.626 1.00 97.81 80 PHE A N 1
ATOM 602 C CA . PHE A 1 80 ? -10.286 -2.830 -2.250 1.00 97.81 80 PHE A CA 1
ATOM 603 C C . PHE A 1 80 ? -11.375 -3.803 -1.776 1.00 97.81 80 PHE A C 1
ATOM 605 O O . PHE A 1 80 ? -11.912 -3.632 -0.683 1.00 97.81 80 PHE A O 1
ATOM 612 N N . ILE A 1 81 ? -11.658 -4.857 -2.547 1.00 98.44 81 ILE A N 1
ATOM 613 C CA . ILE A 1 81 ? -12.658 -5.870 -2.187 1.00 98.44 81 ILE A CA 1
ATOM 614 C C . ILE A 1 81 ? -12.284 -6.536 -0.859 1.00 98.44 81 ILE A C 1
ATOM 616 O O . ILE A 1 81 ? -13.129 -6.642 0.028 1.00 98.44 81 ILE A O 1
ATOM 620 N N . LEU A 1 82 ? -11.019 -6.919 -0.677 1.00 97.88 82 LEU A N 1
ATOM 621 C CA . LEU A 1 82 ? -10.530 -7.526 0.560 1.00 97.88 82 LEU A CA 1
ATOM 622 C C . LEU A 1 82 ? -10.749 -6.606 1.770 1.00 97.88 82 LEU A C 1
ATOM 624 O O . LEU A 1 82 ? -11.349 -7.013 2.765 1.00 97.88 82 LEU A O 1
ATOM 628 N N . THR A 1 83 ? -10.306 -5.351 1.688 1.00 97.12 83 THR A N 1
ATOM 629 C CA . THR A 1 83 ? -10.458 -4.390 2.793 1.00 97.12 83 THR A CA 1
ATOM 630 C C . THR A 1 83 ? -11.923 -4.036 3.062 1.00 97.12 83 THR A C 1
ATOM 632 O O . THR A 1 83 ? -12.297 -3.812 4.219 1.00 97.12 83 THR A O 1
ATOM 635 N N . MET A 1 84 ? -12.770 -4.035 2.030 1.00 97.94 84 MET A N 1
ATOM 636 C CA . MET A 1 84 ? -14.216 -3.870 2.161 1.00 97.94 84 MET A CA 1
ATOM 637 C C . MET A 1 84 ? -14.855 -5.064 2.881 1.00 97.94 84 MET A C 1
ATOM 639 O O . MET A 1 84 ? -15.605 -4.868 3.835 1.00 97.94 84 MET A O 1
ATOM 643 N N . ILE A 1 85 ? -14.517 -6.299 2.495 1.00 98.12 85 ILE A N 1
ATOM 644 C CA . ILE A 1 85 ? -14.998 -7.521 3.158 1.00 98.12 85 ILE A CA 1
ATOM 645 C C . ILE A 1 85 ? -14.609 -7.511 4.638 1.00 98.12 85 ILE A C 1
ATOM 647 O O . ILE A 1 85 ? -15.469 -7.721 5.492 1.00 98.12 85 ILE A O 1
ATOM 651 N N . ILE A 1 86 ? -13.349 -7.200 4.961 1.00 97.44 86 ILE A N 1
ATOM 652 C CA . ILE A 1 86 ? -12.891 -7.120 6.356 1.00 97.44 86 ILE A CA 1
ATOM 653 C C . ILE A 1 86 ? -13.698 -6.065 7.124 1.00 97.44 86 ILE A C 1
ATOM 655 O O . ILE A 1 86 ? -14.167 -6.335 8.229 1.00 97.44 86 ILE A O 1
ATOM 659 N N . ALA A 1 87 ? -13.918 -4.884 6.538 1.00 96.81 87 ALA A N 1
ATOM 660 C CA . ALA A 1 87 ? -14.718 -3.837 7.171 1.00 96.81 87 ALA A CA 1
ATOM 661 C C . ALA A 1 87 ? -16.156 -4.302 7.469 1.00 96.81 87 ALA A C 1
ATOM 663 O O . ALA A 1 87 ? -16.670 -4.068 8.565 1.00 96.81 87 ALA A O 1
ATOM 664 N N . LEU A 1 88 ? -16.792 -4.998 6.522 1.00 97.12 88 LEU A N 1
ATOM 665 C CA . LEU A 1 88 ? -18.144 -5.537 6.680 1.00 97.12 88 LEU A CA 1
ATOM 666 C C . LEU A 1 88 ? -18.212 -6.625 7.758 1.00 97.12 88 LEU A C 1
ATOM 668 O O . LEU A 1 88 ? -19.134 -6.612 8.575 1.00 97.12 88 LEU A O 1
ATOM 672 N N . LEU A 1 89 ? -17.248 -7.548 7.785 1.00 96.75 89 LEU A N 1
ATOM 673 C CA . LEU A 1 89 ? -17.182 -8.616 8.786 1.00 96.75 89 LEU A CA 1
ATOM 674 C C . LEU A 1 89 ? -17.004 -8.050 10.197 1.00 96.75 89 LEU A C 1
ATOM 676 O O . LEU A 1 89 ? -17.767 -8.401 11.095 1.00 96.75 89 LEU A O 1
ATOM 680 N N . VAL A 1 90 ? -16.063 -7.119 10.379 1.00 95.88 90 VAL A N 1
ATOM 681 C CA . VAL A 1 90 ? -15.817 -6.464 11.673 1.00 95.88 90 VAL A CA 1
ATOM 682 C C . VAL A 1 90 ? -17.063 -5.720 12.156 1.00 95.88 90 VAL A C 1
ATOM 684 O O . VAL A 1 90 ? -17.456 -5.865 13.312 1.00 95.88 90 VAL A O 1
ATOM 687 N N . ASN A 1 91 ? -17.733 -4.977 11.270 1.00 94.62 91 ASN A N 1
ATOM 688 C CA . ASN A 1 91 ? -18.958 -4.258 11.617 1.00 94.62 91 ASN A CA 1
ATOM 689 C C . ASN A 1 91 ? -20.103 -5.216 12.001 1.00 94.62 91 ASN A C 1
ATOM 691 O O . ASN A 1 91 ? -20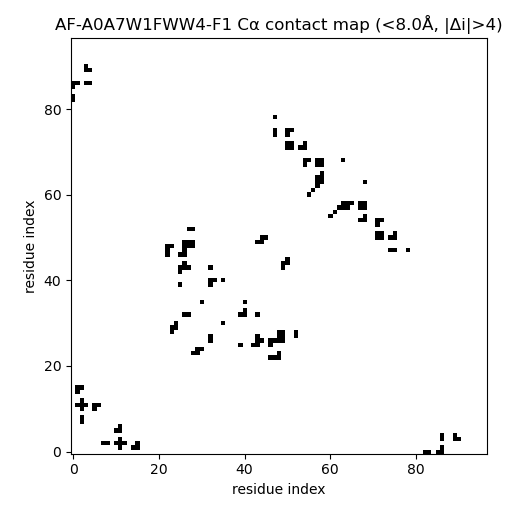.843 -4.960 12.947 1.00 94.62 91 ASN A O 1
ATOM 695 N N . ARG A 1 92 ? -20.237 -6.357 11.310 1.00 94.19 92 ARG A N 1
ATOM 696 C CA . ARG A 1 92 ? -21.228 -7.389 11.662 1.00 94.19 92 ARG A CA 1
ATOM 697 C C . ARG A 1 92 ? -20.962 -8.019 13.027 1.00 94.19 92 ARG A C 1
ATOM 699 O O . ARG A 1 92 ? -21.920 -8.268 13.749 1.00 94.19 92 ARG A O 1
ATOM 706 N N . ILE A 1 93 ? -19.701 -8.277 13.370 1.00 93.44 93 ILE A N 1
ATOM 707 C CA . ILE A 1 93 ? -19.325 -8.838 14.676 1.00 93.44 93 ILE A CA 1
ATOM 708 C C . ILE A 1 93 ? -19.624 -7.827 15.786 1.00 93.44 93 ILE A C 1
ATOM 710 O O . ILE A 1 93 ? -20.310 -8.176 16.740 1.00 93.44 93 ILE A O 1
ATOM 714 N N . LYS A 1 94 ? -19.207 -6.563 15.625 1.00 88.44 94 LYS A N 1
ATOM 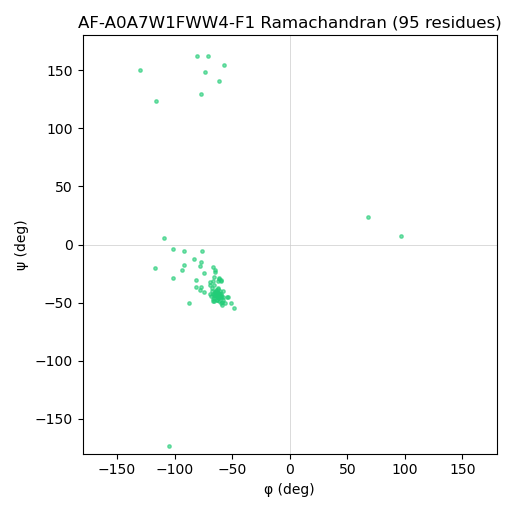715 C CA . LYS A 1 94 ? -19.467 -5.500 16.612 1.00 88.44 94 LYS A CA 1
ATOM 716 C C . LYS A 1 94 ? -20.955 -5.220 16.840 1.00 88.44 94 LYS A C 1
ATOM 718 O O . LYS A 1 94 ? -21.311 -4.794 17.921 1.00 88.44 94 LYS A O 1
ATOM 723 N N . ARG A 1 95 ? -21.817 -5.444 15.843 1.00 83.88 95 ARG A N 1
ATOM 724 C CA . ARG A 1 95 ? -23.279 -5.287 15.981 1.00 83.88 95 ARG A CA 1
ATOM 725 C C . ARG A 1 95 ? -23.975 -6.443 16.705 1.00 83.88 95 ARG A C 1
ATOM 727 O O . ARG A 1 95 ? -25.136 -6.294 17.063 1.00 83.88 95 ARG A O 1
ATOM 734 N N . LYS A 1 96 ? -23.332 -7.611 16.811 1.00 76.19 96 LYS A N 1
ATOM 735 C CA . LYS A 1 96 ? -23.896 -8.803 17.469 1.00 76.19 96 LYS A CA 1
ATOM 736 C C . LYS A 1 96 ? -23.541 -8.899 18.956 1.00 76.19 96 LYS A C 1
ATOM 738 O O . LYS A 1 96 ? -24.159 -9.703 19.646 1.00 76.19 96 LYS A O 1
ATOM 743 N N . ILE A 1 97 ? -22.525 -8.155 19.389 1.00 65.69 97 ILE A N 1
ATOM 744 C CA . ILE A 1 97 ? -22.080 -8.013 20.781 1.00 65.69 97 ILE A CA 1
ATOM 745 C C . ILE A 1 97 ? -22.824 -6.821 21.378 1.00 65.69 97 ILE A C 1
ATOM 747 O O . ILE A 1 97 ? -23.265 -6.943 22.538 1.00 65.69 97 ILE A O 1
#

Radius of gyration: 16.17 Å; Cα contacts (8 Å, |Δi|>4): 89; chains: 1; bounding box: 42×19×44 Å

Mean predicted aligned error: 3.54 Å